Protein AF-A0A8J4BT99-F1 (afdb_monomer_lite)

Structure (mmCIF, N/CA/C/O backbone):
data_AF-A0A8J4BT99-F1
#
_entry.id   AF-A0A8J4BT99-F1
#
loop_
_atom_site.group_PDB
_atom_site.id
_atom_site.type_symbol
_atom_site.label_atom_id
_atom_site.label_alt_id
_atom_site.label_comp_id
_atom_site.label_asym_id
_atom_site.label_entity_id
_atom_site.label_seq_id
_atom_site.pdbx_PDB_ins_code
_atom_site.Cartn_x
_atom_site.Cartn_y
_atom_site.Cartn_z
_atom_site.occupancy
_atom_site.B_iso_or_equiv
_atom_site.auth_seq_id
_atom_site.auth_comp_id
_atom_site.auth_asym_id
_atom_site.auth_atom_id
_atom_site.pdbx_PDB_model_num
ATOM 1 N N . PRO A 1 1 ? -7.560 -5.950 -21.893 1.00 57.06 1 PRO A N 1
ATOM 2 C CA . PRO A 1 1 ? -6.111 -6.182 -22.096 1.00 57.06 1 PRO A CA 1
ATOM 3 C C . PRO A 1 1 ? -5.281 -5.115 -21.366 1.00 57.06 1 PRO A C 1
ATOM 5 O O . PRO A 1 1 ? -5.480 -3.936 -21.625 1.00 57.06 1 PRO A O 1
ATOM 8 N N . GLN A 1 2 ? -4.414 -5.516 -20.430 1.00 64.06 2 GLN A N 1
ATOM 9 C CA . GLN A 1 2 ? -3.374 -4.623 -19.903 1.00 64.06 2 GLN A CA 1
ATOM 10 C C . GLN A 1 2 ? -2.258 -4.551 -20.943 1.00 64.06 2 GLN A C 1
ATOM 12 O O . GLN A 1 2 ? -1.782 -5.599 -21.384 1.00 64.06 2 GLN A O 1
ATOM 17 N N . ILE A 1 3 ? -1.892 -3.345 -21.372 1.00 77.19 3 ILE A N 1
ATOM 18 C CA . ILE A 1 3 ? -0.853 -3.153 -22.385 1.00 77.19 3 ILE A CA 1
ATOM 19 C C . ILE A 1 3 ? 0.309 -2.398 -21.748 1.00 77.19 3 ILE A C 1
ATOM 21 O O . ILE A 1 3 ? 0.153 -1.289 -21.240 1.00 77.19 3 ILE A O 1
ATOM 25 N N . LEU A 1 4 ? 1.471 -3.047 -21.763 1.00 83.38 4 LEU A N 1
ATOM 26 C CA . LEU A 1 4 ? 2.733 -2.506 -21.282 1.00 83.38 4 LEU A CA 1
ATOM 27 C C . LEU A 1 4 ? 3.530 -1.979 -22.472 1.00 83.38 4 LEU A C 1
ATOM 29 O O . LEU A 1 4 ? 3.774 -2.711 -23.433 1.00 83.38 4 LEU A O 1
ATOM 33 N N . TYR A 1 5 ? 3.960 -0.726 -22.380 1.00 87.75 5 TYR A N 1
ATOM 34 C CA . TYR A 1 5 ? 4.771 -0.075 -23.397 1.00 87.75 5 TYR A CA 1
ATOM 35 C C . TYR A 1 5 ? 6.127 0.315 -22.820 1.00 87.75 5 TYR A C 1
ATOM 37 O O . TYR A 1 5 ? 6.237 0.804 -21.697 1.0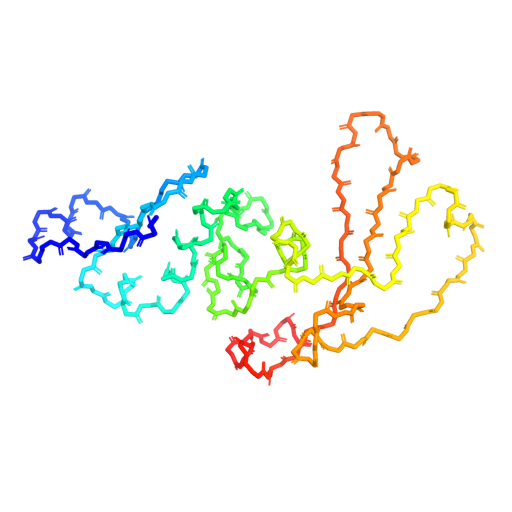0 87.75 5 TYR A O 1
ATOM 45 N N . VAL A 1 6 ? 7.175 0.148 -23.616 1.00 84.12 6 VAL A N 1
ATOM 46 C CA . VAL A 1 6 ? 8.498 0.694 -23.311 1.00 84.12 6 VAL A CA 1
ATOM 47 C C . VAL A 1 6 ? 8.767 1.790 -24.327 1.00 84.12 6 VAL A C 1
ATOM 49 O O . VAL A 1 6 ? 8.637 1.560 -25.532 1.00 84.12 6 VAL A O 1
ATOM 52 N N . PHE A 1 7 ? 9.090 2.993 -23.852 1.00 83.12 7 PHE A N 1
ATOM 53 C CA . PHE A 1 7 ? 9.437 4.089 -24.748 1.00 83.12 7 PHE A CA 1
ATOM 54 C C . PHE A 1 7 ? 10.684 3.723 -25.560 1.00 83.12 7 PHE A C 1
ATOM 56 O O . PHE A 1 7 ? 11.599 3.091 -25.024 1.00 83.12 7 PHE A O 1
ATOM 63 N N . PRO A 1 8 ? 10.750 4.124 -26.842 1.00 78.25 8 PRO A N 1
ATOM 64 C CA . PRO A 1 8 ? 11.960 3.954 -27.620 1.00 78.25 8 PRO A CA 1
ATOM 65 C C . PRO A 1 8 ? 13.107 4.682 -26.933 1.00 78.25 8 PRO A C 1
ATOM 67 O O . PRO A 1 8 ? 12.934 5.752 -26.340 1.00 78.25 8 PRO A O 1
ATOM 70 N N . ASP A 1 9 ? 14.286 4.084 -27.029 1.00 75.69 9 ASP A N 1
ATOM 71 C CA . ASP A 1 9 ? 15.449 4.619 -26.364 1.00 75.69 9 ASP A CA 1
ATOM 72 C C . ASP A 1 9 ? 15.965 5.886 -27.069 1.00 75.69 9 ASP A C 1
ATOM 74 O O . ASP A 1 9 ? 16.777 5.825 -27.991 1.00 75.69 9 ASP A O 1
ATOM 78 N N . HIS A 1 10 ? 15.453 7.048 -26.653 1.00 76.00 10 HIS A N 1
ATOM 79 C CA . HIS A 1 10 ? 15.771 8.336 -27.257 1.00 76.00 10 HIS A CA 1
ATOM 80 C C . HIS A 1 10 ? 16.219 9.358 -26.209 1.00 76.00 10 HIS A C 1
ATOM 82 O O . HIS A 1 10 ? 15.539 9.593 -25.208 1.00 76.00 10 HIS A O 1
ATOM 88 N N . GLN A 1 11 ? 17.347 10.025 -26.473 1.00 68.88 11 GLN A N 1
ATOM 89 C CA . GLN A 1 11 ? 17.986 10.957 -25.537 1.00 68.88 11 GLN A CA 1
ATOM 90 C C . GLN A 1 11 ? 17.044 12.079 -25.081 1.00 68.88 11 GLN A C 1
ATOM 92 O O . GLN A 1 11 ? 17.001 12.377 -23.894 1.00 68.88 11 GLN A O 1
ATOM 97 N N . ILE A 1 12 ? 16.229 12.631 -25.991 1.00 70.56 12 ILE A N 1
ATOM 98 C CA . ILE A 1 12 ? 15.241 13.675 -25.657 1.00 70.56 12 ILE A CA 1
ATOM 99 C C . ILE A 1 12 ? 14.246 13.179 -24.601 1.00 70.56 12 ILE A C 1
ATOM 101 O O . ILE A 1 12 ? 13.978 13.891 -23.641 1.00 70.56 12 ILE A O 1
ATOM 105 N N . ILE A 1 13 ? 13.740 11.948 -24.725 1.00 69.00 13 ILE A N 1
ATOM 106 C CA . ILE A 1 13 ? 12.782 11.391 -23.760 1.00 69.00 13 ILE A CA 1
ATOM 107 C C . ILE A 1 13 ? 13.456 11.249 -22.388 1.00 69.00 13 ILE A C 1
ATOM 109 O O . ILE A 1 13 ? 12.887 11.668 -21.382 1.00 69.00 13 ILE A O 1
ATOM 113 N N . ARG A 1 14 ? 14.702 10.755 -22.350 1.00 66.94 14 ARG A N 1
ATOM 114 C CA . ARG A 1 14 ? 15.465 10.587 -21.101 1.00 66.94 14 ARG A CA 1
ATOM 115 C C . ARG A 1 14 ? 15.807 11.909 -20.407 1.00 66.94 14 ARG A C 1
ATOM 117 O O . ARG A 1 14 ? 15.832 11.965 -19.183 1.00 66.94 14 ARG A O 1
ATOM 124 N N . THR A 1 15 ? 16.093 12.970 -21.162 1.00 67.62 15 THR A N 1
ATOM 125 C CA . THR A 1 15 ? 16.524 14.259 -20.591 1.00 67.62 15 THR A CA 1
ATOM 126 C C . THR A 1 15 ? 15.375 15.216 -20.297 1.00 67.62 15 THR A C 1
ATOM 128 O O . THR A 1 15 ? 15.485 16.043 -19.393 1.00 67.62 15 THR A O 1
ATOM 131 N N . SER A 1 16 ? 14.286 15.139 -21.063 1.00 67.56 16 SER A N 1
ATOM 132 C CA . SER A 1 16 ? 13.164 16.077 -20.958 1.00 67.56 16 SER A CA 1
ATOM 133 C C . SER A 1 16 ? 12.089 15.604 -19.982 1.00 67.56 16 SER A C 1
ATOM 135 O O . SER A 1 16 ? 11.416 16.438 -19.377 1.00 67.56 16 SER A O 1
ATOM 137 N N . CYS A 1 17 ? 11.944 14.293 -19.777 1.00 65.25 17 CYS A N 1
ATOM 138 C CA . CYS A 1 17 ? 10.966 13.730 -18.854 1.00 65.25 17 CYS A CA 1
ATOM 139 C C . CYS A 1 17 ? 11.678 13.216 -17.594 1.00 65.25 17 CYS A C 1
ATOM 141 O O . CYS A 1 17 ? 12.354 12.195 -17.625 1.00 65.25 17 CYS A O 1
ATOM 143 N N . ARG A 1 18 ? 11.508 13.903 -16.456 1.00 74.62 18 ARG A N 1
ATOM 144 C CA . ARG A 1 18 ? 12.015 13.453 -15.141 1.00 74.62 18 ARG A CA 1
ATOM 145 C C . ARG A 1 18 ? 11.132 12.355 -14.524 1.00 74.62 18 ARG A C 1
ATOM 147 O O . ARG A 1 18 ? 10.787 12.431 -13.349 1.00 74.62 18 ARG A O 1
ATOM 154 N N . ILE A 1 19 ? 10.722 11.377 -15.325 1.00 83.75 19 ILE A N 1
ATOM 155 C CA . ILE A 1 19 ? 9.890 10.247 -14.897 1.00 83.75 19 ILE A CA 1
ATOM 156 C C . ILE A 1 19 ? 10.650 8.948 -15.140 1.00 83.75 19 ILE A C 1
ATOM 158 O O . ILE A 1 19 ? 11.479 8.879 -16.039 1.00 83.75 19 ILE A O 1
ATOM 162 N N . SER A 1 20 ? 10.357 7.915 -14.361 1.00 89.88 20 SER A N 1
ATOM 163 C CA . SER A 1 20 ? 10.869 6.558 -14.605 1.00 89.88 20 SER A CA 1
ATOM 164 C C . SER A 1 20 ? 9.840 5.679 -15.323 1.00 89.88 20 SER A C 1
ATOM 166 O O . SER A 1 20 ? 10.196 4.809 -16.123 1.00 89.88 20 SER A O 1
ATOM 168 N N . GLY A 1 21 ? 8.564 5.953 -15.066 1.00 92.25 21 GLY A N 1
ATOM 169 C CA . GLY A 1 21 ? 7.398 5.381 -15.713 1.00 92.25 21 GLY A CA 1
ATOM 170 C C . GLY A 1 21 ? 6.207 6.331 -15.572 1.00 92.25 21 GLY A C 1
ATOM 171 O O . GLY A 1 21 ? 6.323 7.391 -14.952 1.00 92.25 21 GLY A O 1
ATOM 172 N N . ILE A 1 22 ? 5.106 5.985 -16.227 1.00 92.88 22 ILE A N 1
ATOM 173 C CA . ILE A 1 22 ? 3.806 6.647 -16.100 1.00 92.88 22 ILE A CA 1
ATOM 174 C C . ILE A 1 22 ? 2.705 5.631 -16.395 1.00 92.88 22 ILE A C 1
ATOM 176 O O . ILE A 1 22 ? 2.900 4.720 -17.202 1.00 92.88 22 ILE A O 1
ATOM 180 N N . ALA A 1 23 ? 1.536 5.805 -15.793 1.00 95.06 23 ALA A N 1
ATOM 181 C CA . ALA A 1 23 ? 0.370 4.973 -16.039 1.00 95.06 23 ALA A CA 1
ATOM 182 C C . ALA A 1 23 ? -0.933 5.766 -15.950 1.00 95.06 23 ALA A C 1
ATOM 184 O O . ALA A 1 23 ? -1.009 6.853 -15.373 1.00 95.06 23 ALA A O 1
ATOM 185 N N . GLU A 1 24 ? -1.986 5.191 -16.518 1.00 95.31 24 GLU A N 1
ATOM 186 C CA . GLU A 1 24 ? -3.351 5.658 -16.295 1.00 95.31 24 GLU A CA 1
ATOM 187 C C . GLU A 1 24 ? -3.780 5.367 -14.843 1.00 95.31 24 GLU A C 1
ATOM 189 O O . GLU A 1 24 ? -3.452 4.318 -14.291 1.00 95.31 24 GLU A O 1
ATOM 194 N N . THR A 1 25 ? -4.528 6.280 -14.207 1.00 94.50 25 THR A N 1
ATOM 195 C CA . THR A 1 25 ? -5.007 6.112 -12.818 1.00 94.50 25 THR A CA 1
ATOM 196 C C . THR A 1 25 ? -6.494 6.475 -12.671 1.00 94.50 25 THR A C 1
ATOM 198 O O . THR A 1 25 ? -6.811 7.656 -12.505 1.00 94.50 25 THR A O 1
ATOM 201 N N . PRO A 1 26 ? -7.427 5.498 -12.664 1.00 95.81 26 PRO A N 1
ATOM 202 C CA . PRO A 1 26 ? -7.262 4.099 -13.084 1.00 95.81 26 PRO A CA 1
ATOM 203 C C . PRO A 1 26 ? -7.184 3.959 -14.615 1.00 95.81 26 PRO A C 1
ATOM 205 O O . PRO A 1 26 ? -7.529 4.888 -15.344 1.00 95.81 26 PRO A O 1
ATOM 208 N N . GLY A 1 27 ? -6.804 2.777 -15.105 1.00 94.62 27 GLY A N 1
ATOM 209 C CA . GLY A 1 27 ? -6.786 2.486 -16.538 1.00 94.62 27 GLY A CA 1
ATOM 210 C C . GLY A 1 27 ? -6.215 1.117 -16.893 1.00 94.62 27 GLY A C 1
ATOM 211 O O . GLY A 1 27 ? -6.417 0.140 -16.175 1.00 94.62 27 GLY A O 1
ATOM 212 N N . THR A 1 28 ? -5.580 1.018 -18.057 1.00 95.12 28 THR A N 1
ATOM 213 C CA . THR A 1 28 ? -5.102 -0.248 -18.640 1.00 95.12 28 THR A CA 1
ATOM 214 C C . THR A 1 28 ? -3.708 -0.169 -19.258 1.00 95.12 28 THR A C 1
ATOM 216 O O . THR A 1 28 ? -3.231 -1.169 -19.806 1.00 95.12 28 THR A O 1
ATOM 219 N N . GLN A 1 29 ? -3.064 0.994 -19.191 1.00 95.25 29 GLN A N 1
ATOM 220 C CA . GLN A 1 29 ? -1.820 1.279 -19.889 1.00 95.25 29 GLN A CA 1
ATOM 221 C C . GLN A 1 29 ? -0.753 1.810 -18.933 1.00 95.25 29 GLN A C 1
ATOM 223 O O . GLN A 1 29 ? -1.002 2.706 -18.125 1.00 95.25 29 GLN A O 1
ATOM 228 N N . SER A 1 30 ? 0.453 1.265 -19.083 1.00 95.31 30 SER A N 1
ATOM 229 C CA . SER A 1 30 ? 1.660 1.708 -18.383 1.00 95.31 30 SER A CA 1
ATOM 230 C C . SER A 1 30 ? 2.797 1.870 -19.385 1.00 95.31 30 SER A C 1
ATOM 232 O O . SER A 1 30 ? 2.969 1.040 -20.284 1.00 95.31 30 SER A O 1
ATOM 234 N N . TRP A 1 31 ? 3.590 2.921 -19.212 1.00 93.12 31 TRP A N 1
ATOM 235 C CA . TRP A 1 31 ? 4.732 3.244 -20.050 1.00 93.12 31 TRP A CA 1
ATOM 236 C C . TRP A 1 31 ? 5.993 3.387 -19.206 1.00 93.12 31 TRP A C 1
ATOM 238 O O . TRP A 1 31 ? 5.986 4.050 -18.171 1.00 93.12 31 TRP A O 1
ATOM 248 N N . TYR A 1 32 ? 7.095 2.811 -19.678 1.00 92.88 32 TYR A N 1
ATOM 249 C CA . TYR A 1 32 ? 8.361 2.777 -18.948 1.00 92.88 32 TYR A CA 1
ATOM 250 C C . TYR A 1 32 ? 9.507 3.324 -19.788 1.00 92.88 32 TYR A C 1
ATOM 252 O O . TYR A 1 32 ? 9.563 3.098 -21.000 1.00 92.88 32 TYR A O 1
ATOM 260 N N . LEU A 1 33 ? 10.462 3.997 -19.144 1.00 90.88 33 LEU A N 1
ATOM 261 C CA . LEU A 1 33 ? 11.736 4.302 -19.789 1.00 90.88 33 LEU A CA 1
ATOM 262 C C . LEU A 1 33 ? 12.625 3.044 -19.864 1.00 90.88 33 LEU A C 1
ATOM 264 O O . LEU A 1 33 ? 12.642 2.256 -18.911 1.00 90.88 33 LEU A O 1
ATOM 268 N N . PRO A 1 34 ? 13.404 2.861 -20.949 1.00 89.81 34 PRO A N 1
ATOM 269 C CA . PRO A 1 34 ? 14.328 1.736 -21.113 1.00 89.81 34 PRO A CA 1
ATOM 270 C C . PRO A 1 34 ? 15.633 1.964 -20.325 1.00 89.81 34 PRO A C 1
ATOM 272 O O . PRO A 1 34 ? 16.718 2.048 -20.894 1.00 89.81 34 PRO A O 1
ATOM 275 N N . GLN A 1 35 ? 15.531 2.128 -19.006 1.00 87.56 35 GLN A N 1
ATOM 276 C CA . GLN A 1 35 ? 16.661 2.409 -18.113 1.00 87.56 35 GLN A CA 1
ATOM 277 C C . GLN A 1 35 ? 16.461 1.776 -16.731 1.00 87.56 35 GLN A C 1
ATOM 279 O O . GLN A 1 35 ? 15.355 1.338 -16.407 1.00 87.56 35 GLN A O 1
ATOM 284 N N . ASP A 1 36 ? 17.512 1.773 -15.907 1.00 90.19 36 ASP A N 1
ATOM 285 C CA . ASP A 1 36 ? 17.548 1.084 -14.605 1.00 90.19 36 ASP A CA 1
ATOM 286 C C . ASP A 1 36 ? 16.409 1.488 -13.666 1.00 90.19 36 ASP A C 1
ATOM 288 O O . ASP A 1 36 ? 15.791 0.641 -13.029 1.00 90.19 36 ASP A O 1
ATOM 292 N N . THR A 1 37 ? 16.077 2.781 -13.612 1.00 90.31 37 THR A N 1
ATOM 293 C CA . THR A 1 37 ? 14.981 3.276 -12.768 1.00 90.31 37 THR A CA 1
ATOM 294 C C . THR A 1 37 ? 13.598 3.014 -13.365 1.00 90.31 37 THR A C 1
ATOM 296 O O . THR A 1 37 ? 12.615 3.126 -12.640 1.00 90.31 37 THR A O 1
ATOM 299 N N . GLY A 1 38 ? 13.512 2.696 -14.661 1.00 92.00 38 GLY A N 1
ATOM 300 C CA . GLY A 1 38 ? 12.282 2.449 -15.413 1.00 92.00 38 GLY A CA 1
ATOM 301 C C . GLY A 1 38 ? 11.910 0.969 -15.450 1.00 92.00 38 GLY A C 1
ATOM 302 O O . GLY A 1 38 ? 11.644 0.372 -14.410 1.00 92.00 38 GLY A O 1
ATOM 303 N N . ILE A 1 39 ? 11.894 0.368 -16.644 1.00 93.19 39 ILE A N 1
ATOM 304 C CA . ILE A 1 39 ? 11.437 -1.020 -16.861 1.00 93.19 39 ILE A CA 1
ATOM 305 C C . ILE A 1 39 ? 12.244 -2.075 -16.082 1.00 93.19 39 ILE A C 1
ATOM 307 O O . ILE A 1 39 ? 11.736 -3.158 -15.807 1.00 93.19 39 ILE A O 1
ATOM 311 N N . PHE A 1 40 ? 13.490 -1.773 -15.707 1.00 92.69 40 PHE A N 1
ATOM 312 C CA . PHE A 1 40 ? 14.336 -2.692 -14.937 1.00 92.69 40 PHE A CA 1
ATOM 313 C C . PHE A 1 40 ? 14.175 -2.541 -13.415 1.00 92.69 40 PHE A C 1
ATOM 315 O O . PHE A 1 40 ? 14.673 -3.374 -12.659 1.00 92.69 40 PHE A O 1
ATOM 322 N N . SER A 1 41 ? 13.436 -1.529 -12.951 1.00 93.75 41 SER A N 1
ATOM 323 C CA . SER A 1 41 ? 13.110 -1.347 -11.540 1.00 93.75 41 SER A CA 1
ATOM 324 C C . SER A 1 41 ? 11.823 -2.091 -11.202 1.00 93.75 41 SER A C 1
ATOM 326 O O . SER A 1 41 ? 10.732 -1.702 -11.619 1.00 93.75 41 SER A O 1
ATOM 328 N N . LYS A 1 42 ? 11.931 -3.139 -10.379 1.00 93.44 42 LYS A N 1
ATOM 329 C CA . LYS A 1 42 ? 10.773 -3.883 -9.854 1.00 93.44 42 LYS A CA 1
ATOM 330 C C . LYS A 1 42 ? 9.744 -2.953 -9.199 1.00 93.44 42 LYS A C 1
ATOM 332 O O . LYS A 1 42 ? 8.548 -3.133 -9.415 1.00 93.44 42 LYS A O 1
ATOM 337 N N . GLY A 1 43 ? 10.212 -1.984 -8.406 1.00 94.50 43 GLY A N 1
ATOM 338 C CA . GLY A 1 43 ? 9.355 -1.010 -7.725 1.00 94.50 43 GLY A CA 1
ATOM 339 C C . GLY A 1 43 ? 8.554 -0.184 -8.725 1.00 94.50 43 GLY A C 1
ATOM 340 O O . GLY A 1 43 ? 7.331 -0.174 -8.656 1.00 94.50 43 GLY A O 1
ATOM 341 N N . THR A 1 44 ? 9.231 0.385 -9.725 1.00 95.44 44 THR A N 1
ATOM 342 C CA . THR A 1 44 ? 8.599 1.183 -10.786 1.00 95.44 44 THR A CA 1
ATOM 343 C C . THR A 1 44 ? 7.613 0.351 -11.599 1.00 95.44 44 THR A C 1
ATOM 345 O O . THR A 1 44 ? 6.478 0.768 -11.806 1.00 95.44 44 THR A O 1
ATOM 348 N N . VAL A 1 45 ? 8.003 -0.854 -12.032 1.00 95.31 45 VAL A N 1
ATOM 349 C CA . VAL A 1 45 ? 7.112 -1.746 -12.789 1.00 95.31 45 VAL A CA 1
ATOM 350 C C . VAL A 1 45 ? 5.836 -2.030 -12.011 1.00 95.31 45 VAL A C 1
ATOM 352 O O . VAL A 1 45 ? 4.745 -1.840 -12.549 1.00 95.31 45 VAL A O 1
ATOM 355 N N . MET A 1 46 ? 5.968 -2.414 -10.741 1.00 95.62 46 MET A N 1
ATOM 356 C CA . MET A 1 46 ? 4.822 -2.668 -9.876 1.00 95.62 46 MET A CA 1
ATOM 357 C C . MET A 1 46 ? 3.978 -1.403 -9.673 1.00 95.62 46 MET A C 1
ATOM 359 O O . MET A 1 46 ? 2.765 -1.467 -9.832 1.00 95.62 46 MET A O 1
ATOM 363 N N . GLN A 1 47 ? 4.592 -0.255 -9.385 1.00 96.69 47 GLN A N 1
ATOM 364 C CA . GLN A 1 47 ? 3.895 1.011 -9.160 1.00 96.69 47 GLN A CA 1
ATOM 365 C C . GLN A 1 47 ? 2.990 1.393 -10.338 1.00 96.69 47 GLN A C 1
ATOM 367 O O . GLN A 1 47 ? 1.786 1.591 -10.168 1.00 96.69 47 GLN A O 1
ATOM 372 N N . GLU A 1 48 ? 3.547 1.428 -11.549 1.00 96.56 48 GLU A N 1
ATOM 373 C CA . GLU A 1 48 ? 2.792 1.804 -12.746 1.00 96.56 48 GLU A CA 1
ATOM 374 C C . GLU A 1 48 ? 1.708 0.772 -13.090 1.00 96.56 48 GLU A C 1
ATOM 376 O O . GLU A 1 48 ? 0.647 1.124 -13.605 1.00 96.56 48 GLU A O 1
ATOM 381 N N . MET A 1 49 ? 1.920 -0.509 -12.769 1.00 95.12 49 MET A N 1
ATOM 382 C CA . MET A 1 49 ? 0.864 -1.517 -12.896 1.00 95.12 49 MET A CA 1
ATOM 383 C C . MET A 1 49 ? -0.271 -1.287 -11.894 1.00 95.12 49 MET A C 1
ATOM 385 O O . MET A 1 49 ? -1.436 -1.467 -12.241 1.00 95.12 49 MET A O 1
ATOM 389 N N . LEU A 1 50 ? 0.047 -0.897 -10.661 1.00 96.44 50 LEU A N 1
ATOM 390 C CA . LEU A 1 50 ? -0.922 -0.663 -9.591 1.00 96.44 50 LEU A CA 1
ATOM 391 C C . LEU A 1 50 ? -1.749 0.613 -9.802 1.00 96.44 50 LEU A C 1
ATOM 393 O O . LEU A 1 50 ? -2.929 0.639 -9.438 1.00 96.44 50 LEU A O 1
ATOM 397 N N . HIS A 1 51 ? -1.187 1.628 -10.460 1.00 97.50 51 HIS A N 1
ATOM 398 C CA . HIS A 1 51 ? -1.926 2.810 -10.909 1.00 97.50 51 HIS A CA 1
ATOM 399 C C . HIS A 1 51 ? -3.133 2.451 -11.785 1.00 97.50 51 HIS A C 1
ATOM 401 O O . HIS A 1 51 ? -4.225 2.976 -11.556 1.00 97.50 51 HIS A O 1
ATOM 407 N N . ASN A 1 52 ? -3.009 1.452 -12.670 1.00 96.50 52 ASN A N 1
ATOM 408 C CA . ASN A 1 52 ? -4.132 0.976 -13.490 1.00 96.50 52 ASN A CA 1
ATOM 409 C C . ASN A 1 52 ? -5.327 0.484 -12.652 1.00 96.50 52 ASN A C 1
ATOM 411 O O . ASN A 1 52 ? -6.474 0.577 -13.088 1.00 96.50 52 ASN A O 1
ATOM 415 N N . PHE A 1 53 ? -5.086 0.019 -11.422 1.00 95.81 53 PHE A N 1
ATOM 416 C CA . PHE A 1 53 ? -6.127 -0.404 -10.479 1.00 95.81 53 PHE A CA 1
ATOM 417 C C . PHE A 1 53 ? -6.653 0.738 -9.589 1.00 95.81 53 PHE A C 1
ATOM 419 O O . PHE A 1 53 ? -7.444 0.504 -8.671 1.00 95.81 53 PHE A O 1
ATOM 426 N N . GLY A 1 54 ? -6.249 1.981 -9.862 1.00 95.75 54 GLY A N 1
ATOM 427 C CA . GLY A 1 54 ? -6.692 3.175 -9.147 1.00 95.75 54 GLY A CA 1
ATOM 428 C C . GLY A 1 54 ? -5.988 3.395 -7.810 1.00 95.75 54 GLY A C 1
ATOM 429 O O . GLY A 1 54 ? -6.562 4.036 -6.926 1.00 95.75 54 GLY A O 1
ATOM 430 N N . LEU A 1 55 ? -4.782 2.846 -7.632 1.00 96.94 55 LEU A N 1
ATOM 431 C CA . LEU A 1 55 ? -3.934 3.190 -6.494 1.00 96.94 55 LEU A CA 1
ATOM 432 C C . LEU A 1 55 ? -3.180 4.498 -6.759 1.00 96.94 55 LEU A C 1
ATOM 434 O O . LEU A 1 55 ? -2.791 4.796 -7.885 1.00 96.94 55 LEU A O 1
ATOM 438 N N . TYR A 1 56 ? -2.991 5.276 -5.696 1.00 95.81 56 TYR A N 1
ATOM 439 C CA . TYR A 1 56 ? -2.261 6.543 -5.699 1.00 95.81 56 TYR A CA 1
ATOM 440 C C . TYR A 1 56 ? -0.938 6.386 -4.955 1.00 95.81 56 TYR A C 1
ATOM 442 O O . TYR A 1 56 ? -0.745 5.402 -4.240 1.00 95.81 56 TYR A O 1
ATOM 450 N N . HIS A 1 57 ? -0.048 7.366 -5.109 1.00 97.38 57 HIS A N 1
ATOM 451 C CA . HIS A 1 57 ? 1.261 7.342 -4.466 1.00 97.38 57 HIS A CA 1
ATOM 452 C C . HIS A 1 57 ? 1.155 7.145 -2.950 1.00 97.38 57 HIS A C 1
ATOM 454 O O . HIS A 1 57 ? 0.253 7.679 -2.299 1.00 97.38 57 HIS A O 1
ATOM 460 N N . GLY A 1 58 ? 2.103 6.397 -2.396 1.00 96.69 58 GLY A N 1
ATOM 461 C CA . GLY A 1 58 ? 2.337 6.264 -0.967 1.00 96.69 58 GLY A CA 1
ATOM 462 C C . GLY A 1 58 ? 2.988 7.531 -0.419 1.00 96.69 58 GLY A C 1
ATOM 463 O O . GLY A 1 58 ? 3.815 8.159 -1.081 1.00 96.69 58 GLY A O 1
ATOM 464 N N . TRP A 1 59 ? 2.609 7.921 0.796 1.00 96.69 59 TRP A N 1
ATOM 465 C CA . TRP A 1 59 ? 3.105 9.130 1.454 1.00 96.69 59 TRP A CA 1
ATOM 466 C C . TRP A 1 59 ? 3.681 8.787 2.819 1.00 96.69 59 TRP A C 1
ATOM 468 O O . TRP A 1 59 ? 3.080 8.036 3.586 1.00 96.69 59 TRP A O 1
ATOM 478 N N . ARG A 1 60 ? 4.783 9.442 3.179 1.00 95.31 60 ARG A N 1
ATOM 479 C CA . ARG A 1 60 ? 5.329 9.436 4.541 1.00 95.31 60 ARG A CA 1
ATOM 480 C C . ARG A 1 60 ? 5.682 10.863 4.920 1.00 95.31 60 ARG A C 1
ATOM 482 O O . ARG A 1 60 ? 6.194 11.607 4.099 1.00 95.31 60 ARG A O 1
ATOM 489 N N . ASN A 1 61 ? 5.381 11.276 6.151 1.00 95.00 61 ASN A N 1
ATOM 490 C CA . ASN A 1 61 ? 5.735 12.610 6.659 1.00 95.00 61 ASN A CA 1
ATOM 491 C C . ASN A 1 61 ? 5.286 13.786 5.765 1.00 95.00 61 ASN A C 1
ATOM 493 O O . ASN A 1 61 ? 5.962 14.807 5.701 1.00 95.00 61 ASN A O 1
ATOM 497 N N . LYS A 1 62 ? 4.112 13.664 5.124 1.00 95.38 62 LYS A N 1
ATOM 498 C CA . LYS A 1 62 ? 3.561 14.653 4.171 1.00 95.38 62 LYS A CA 1
ATOM 499 C C . LYS A 1 62 ? 4.392 14.830 2.892 1.00 95.38 62 LYS A C 1
ATOM 501 O O . LYS A 1 62 ? 4.196 15.816 2.191 1.00 95.38 62 LYS A O 1
ATOM 506 N N . GLU A 1 63 ? 5.265 13.883 2.577 1.00 97.25 63 GLU A N 1
ATOM 507 C CA . GLU A 1 63 ? 6.013 13.842 1.328 1.00 97.25 63 GLU A CA 1
ATOM 508 C C . GLU A 1 63 ? 5.503 12.691 0.454 1.00 97.25 63 GLU A C 1
ATOM 510 O O . GLU A 1 63 ? 5.401 11.539 0.893 1.00 97.25 63 GLU A O 1
ATOM 515 N N . GLU A 1 64 ? 5.142 13.034 -0.780 1.00 96.38 64 GLU A N 1
ATOM 516 C CA . GLU A 1 64 ? 4.740 12.079 -1.805 1.00 96.38 64 GLU A CA 1
ATOM 517 C C . GLU A 1 64 ? 5.916 11.173 -2.163 1.00 96.38 64 GLU A C 1
ATOM 519 O O . GLU A 1 64 ? 7.057 11.625 -2.244 1.00 96.38 64 GLU A O 1
ATOM 524 N N . TYR A 1 65 ? 5.642 9.891 -2.386 1.00 95.25 65 TYR A N 1
ATOM 525 C CA . TYR A 1 65 ? 6.628 8.846 -2.658 1.00 95.25 65 TYR A CA 1
ATOM 526 C C . TYR A 1 65 ? 7.579 8.493 -1.510 1.00 95.25 65 TYR A C 1
ATOM 528 O O . TYR A 1 65 ? 8.362 7.553 -1.641 1.00 95.25 65 TYR A O 1
ATOM 536 N N . ALA A 1 66 ? 7.528 9.194 -0.377 1.00 96.31 66 ALA A N 1
ATOM 537 C CA . ALA A 1 66 ? 8.443 8.954 0.740 1.00 96.31 66 ALA A CA 1
ATOM 538 C C . ALA A 1 66 ? 8.123 7.682 1.550 1.00 96.31 66 ALA A C 1
ATOM 540 O O . ALA A 1 66 ? 8.794 7.386 2.542 1.00 96.31 66 ALA A O 1
ATOM 541 N N . ASP A 1 67 ? 7.101 6.921 1.156 1.00 96.31 67 ASP A N 1
ATOM 542 C CA . ASP A 1 67 ? 6.867 5.586 1.695 1.00 96.31 67 ASP A CA 1
ATOM 543 C C . ASP A 1 67 ? 7.775 4.559 0.998 1.00 96.31 67 ASP A C 1
ATOM 545 O O . ASP A 1 67 ? 7.517 4.100 -0.112 1.00 96.31 67 ASP A O 1
ATOM 549 N N . PHE A 1 68 ? 8.870 4.189 1.657 1.00 95.75 68 PHE A N 1
ATOM 550 C CA . PHE A 1 68 ? 9.812 3.189 1.148 1.00 95.75 68 PHE A CA 1
ATOM 551 C C . PHE A 1 68 ? 9.393 1.747 1.470 1.00 95.75 68 PHE A C 1
ATOM 553 O O . PHE A 1 68 ? 10.108 0.807 1.123 1.00 95.75 68 PHE A O 1
ATOM 560 N N . SER A 1 69 ? 8.243 1.546 2.123 1.00 94.94 69 SER A N 1
ATOM 561 C CA . SER A 1 69 ? 7.749 0.213 2.468 1.00 94.94 69 SER A CA 1
ATOM 562 C C . SER A 1 69 ? 6.967 -0.447 1.326 1.00 94.94 69 SER A C 1
ATOM 564 O O . SER A 1 69 ? 6.789 -1.662 1.335 1.00 94.94 69 SER A O 1
ATOM 566 N N . THR A 1 70 ? 6.512 0.306 0.325 1.00 96.19 70 THR A N 1
ATOM 567 C CA . THR A 1 70 ? 5.666 -0.184 -0.777 1.00 96.19 70 THR A CA 1
ATOM 568 C C . THR A 1 70 ? 6.142 0.350 -2.125 1.00 96.19 70 THR A C 1
ATOM 570 O O . THR A 1 70 ? 6.727 1.432 -2.207 1.00 96.19 70 THR A O 1
ATOM 573 N N . ALA A 1 71 ? 5.847 -0.397 -3.190 1.00 96.12 71 ALA A N 1
ATOM 574 C CA . ALA A 1 71 ? 5.996 0.058 -4.566 1.00 96.12 71 ALA A CA 1
ATOM 575 C C . ALA A 1 71 ? 5.189 1.328 -4.881 1.00 96.12 71 ALA A C 1
ATOM 577 O O . ALA A 1 71 ? 5.582 2.068 -5.767 1.00 96.12 71 ALA A O 1
ATOM 578 N N . MET A 1 72 ? 4.100 1.626 -4.159 1.00 97.50 72 MET A N 1
ATOM 579 C CA . MET A 1 72 ? 3.364 2.879 -4.385 1.00 97.50 72 MET A CA 1
ATOM 580 C C . MET A 1 72 ? 4.122 4.126 -3.917 1.00 97.50 72 MET A C 1
ATOM 582 O O . MET A 1 72 ? 3.742 5.233 -4.290 1.00 97.50 72 MET A O 1
ATOM 586 N N . GLY A 1 73 ? 5.170 3.980 -3.103 1.00 95.81 73 GLY A N 1
ATOM 587 C CA . GLY A 1 73 ? 6.113 5.059 -2.828 1.00 95.81 73 GLY A CA 1
ATOM 588 C C . GLY A 1 73 ? 7.404 4.883 -3.625 1.00 95.81 73 GLY A C 1
ATOM 589 O O . GLY A 1 73 ? 7.378 4.863 -4.847 1.00 95.81 73 GLY A O 1
ATOM 590 N N . ARG A 1 74 ? 8.550 4.779 -2.948 1.00 93.94 74 ARG A N 1
ATOM 591 C CA . ARG A 1 74 ? 9.863 4.504 -3.578 1.00 93.94 74 ARG A CA 1
ATOM 592 C C . ARG A 1 74 ? 10.434 3.141 -3.197 1.00 93.94 74 ARG A C 1
ATOM 594 O O . ARG A 1 74 ? 11.604 2.864 -3.455 1.00 93.94 74 ARG A O 1
ATOM 601 N N . GLY A 1 75 ? 9.634 2.308 -2.539 1.00 94.50 75 GLY A N 1
ATOM 602 C CA . GLY A 1 75 ? 10.023 0.958 -2.163 1.00 94.50 75 GLY A CA 1
ATOM 603 C C . GLY A 1 75 ? 9.986 -0.015 -3.341 1.00 94.50 75 GLY A C 1
ATOM 604 O O . GLY A 1 75 ? 9.419 0.248 -4.398 1.00 94.50 75 GLY A O 1
ATOM 605 N N . THR A 1 76 ? 10.559 -1.196 -3.129 1.00 94.69 76 THR A N 1
ATOM 606 C CA . THR A 1 76 ? 10.515 -2.325 -4.078 1.00 94.69 76 THR A CA 1
ATOM 607 C C . THR A 1 76 ? 9.795 -3.548 -3.498 1.00 94.69 76 THR A C 1
ATOM 609 O O . THR A 1 76 ? 9.838 -4.647 -4.060 1.00 94.69 76 THR A O 1
ATOM 612 N N . SER A 1 77 ? 9.133 -3.369 -2.354 1.00 94.31 77 SER A N 1
ATOM 613 C CA . SER A 1 77 ? 8.428 -4.419 -1.609 1.00 94.31 77 SER A CA 1
ATOM 614 C C . SER A 1 77 ? 6.953 -4.526 -2.014 1.00 94.31 77 SER A C 1
ATOM 616 O O . SER A 1 77 ? 6.466 -3.735 -2.824 1.00 94.31 77 SER A O 1
ATOM 618 N N . CYS A 1 78 ? 6.237 -5.518 -1.474 1.00 93.12 78 CYS A N 1
ATOM 619 C CA . CYS A 1 78 ? 4.812 -5.715 -1.748 1.00 93.12 78 CYS A CA 1
ATOM 620 C C . CYS A 1 78 ? 3.964 -4.477 -1.406 1.00 93.12 78 CYS A C 1
ATOM 622 O O . CYS A 1 78 ? 4.392 -3.654 -0.584 1.00 93.12 78 CYS A O 1
ATOM 624 N N . PRO A 1 79 ? 2.740 -4.389 -1.966 1.00 95.81 79 PRO A N 1
ATOM 625 C CA . PRO A 1 79 ? 1.783 -3.364 -1.584 1.00 95.81 79 PRO A CA 1
ATOM 626 C C . PRO A 1 79 ? 1.532 -3.340 -0.073 1.00 95.81 79 PRO A C 1
ATOM 628 O O . PRO A 1 79 ? 1.567 -4.373 0.605 1.00 95.81 79 PRO A O 1
ATOM 631 N N . SER A 1 80 ? 1.260 -2.151 0.452 1.00 95.88 80 SER A N 1
ATOM 632 C CA . SER A 1 80 ? 0.911 -1.943 1.854 1.00 95.88 80 SER A CA 1
ATOM 633 C C . SER A 1 80 ? -0.474 -2.529 2.178 1.00 95.88 80 SER A C 1
ATOM 635 O O . SER A 1 80 ? -1.274 -2.832 1.293 1.00 95.88 80 SER A O 1
ATOM 637 N N . ALA A 1 81 ? -0.803 -2.683 3.463 1.00 97.06 81 ALA A N 1
ATOM 638 C CA . ALA A 1 81 ? -2.114 -3.183 3.890 1.00 97.06 81 ALA A CA 1
ATOM 639 C C . ALA A 1 81 ? -3.327 -2.441 3.267 1.00 97.06 81 ALA A C 1
ATOM 641 O O . ALA A 1 81 ? -4.220 -3.126 2.759 1.00 97.06 81 ALA A O 1
ATOM 642 N N . PRO A 1 82 ? -3.391 -1.088 3.237 1.00 96.88 82 PRO A N 1
ATOM 643 C CA . PRO A 1 82 ? -4.501 -0.391 2.580 1.00 96.88 82 PRO A CA 1
ATOM 644 C C . PRO A 1 82 ? -4.576 -0.668 1.074 1.00 96.88 82 PRO A C 1
ATOM 646 O O . PRO A 1 82 ? -5.678 -0.772 0.534 1.00 96.88 82 PRO A O 1
ATOM 649 N N . GLU A 1 83 ? -3.435 -0.810 0.398 1.00 97.50 83 GLU A N 1
ATOM 650 C CA . GLU A 1 83 ? -3.372 -1.131 -1.032 1.00 97.50 83 GLU A CA 1
ATOM 651 C C . GLU A 1 83 ? -3.876 -2.554 -1.290 1.00 97.50 83 GLU A C 1
ATOM 653 O O . GLU A 1 83 ? -4.772 -2.746 -2.111 1.00 97.50 83 GLU A O 1
ATOM 658 N N . LEU A 1 84 ? -3.389 -3.541 -0.529 1.00 97.12 84 LEU A N 1
ATOM 659 C CA . LEU A 1 84 ? -3.847 -4.932 -0.616 1.00 97.12 84 LEU A CA 1
ATOM 660 C C . LEU A 1 84 ? -5.357 -5.054 -0.379 1.00 97.12 84 LEU A C 1
ATOM 662 O O . LEU A 1 84 ? -6.037 -5.776 -1.111 1.00 97.12 84 LEU A O 1
ATOM 666 N N . TRP A 1 85 ? -5.895 -4.331 0.608 1.00 97.12 85 TRP A N 1
ATOM 667 C CA . TRP A 1 85 ? -7.335 -4.290 0.864 1.00 97.12 85 TRP A CA 1
ATOM 668 C C . TRP A 1 85 ? -8.103 -3.661 -0.303 1.00 97.12 85 TRP A C 1
ATOM 670 O O . TRP A 1 85 ? -9.106 -4.212 -0.756 1.00 97.12 85 TRP A O 1
ATOM 680 N N . ARG A 1 86 ? -7.625 -2.524 -0.827 1.00 95.81 86 ARG A N 1
ATOM 681 C CA . ARG A 1 86 ? -8.282 -1.790 -1.920 1.00 95.81 86 ARG A CA 1
ATOM 682 C C . ARG A 1 86 ? -8.331 -2.587 -3.224 1.00 95.81 86 ARG A C 1
ATOM 684 O O . ARG A 1 86 ? -9.293 -2.428 -3.980 1.00 95.81 86 ARG A O 1
ATOM 691 N N . LEU A 1 87 ? -7.314 -3.413 -3.466 1.00 96.25 87 LEU A N 1
ATOM 692 C CA . LEU A 1 87 ? -7.217 -4.337 -4.598 1.00 96.25 87 LEU A CA 1
ATOM 693 C C . LEU A 1 87 ? -8.041 -5.620 -4.400 1.00 96.25 87 LEU A C 1
ATOM 695 O O . LEU A 1 87 ? -8.225 -6.378 -5.349 1.00 96.25 87 LEU A O 1
ATOM 699 N N . GLY A 1 88 ? -8.507 -5.898 -3.178 1.00 96.62 88 GLY A N 1
ATOM 700 C CA . GLY A 1 88 ? -9.126 -7.178 -2.828 1.00 96.62 88 GLY A CA 1
ATOM 701 C C . GLY A 1 88 ? -8.135 -8.348 -2.793 1.00 96.62 88 GLY A C 1
ATOM 702 O O . GLY A 1 88 ? -8.551 -9.501 -2.860 1.00 96.62 88 GLY A O 1
ATOM 703 N N . TRP A 1 89 ? -6.831 -8.070 -2.704 1.00 95.81 89 TRP A N 1
ATOM 704 C CA . TRP A 1 89 ? -5.772 -9.088 -2.671 1.00 95.81 89 TRP A CA 1
ATOM 705 C C . TRP A 1 89 ? -5.543 -9.661 -1.275 1.00 95.81 89 TRP A C 1
ATOM 707 O O . TRP A 1 89 ? -4.941 -10.722 -1.151 1.00 95.81 89 TRP A O 1
ATOM 717 N N . ALA A 1 90 ? -6.020 -8.984 -0.229 1.00 97.19 90 ALA A N 1
ATOM 718 C CA . ALA A 1 90 ? -6.004 -9.494 1.133 1.00 97.19 90 ALA A CA 1
ATOM 719 C C . ALA A 1 90 ? -7.252 -9.059 1.910 1.00 97.19 90 ALA A C 1
ATOM 721 O O . ALA A 1 90 ? -7.852 -8.019 1.628 1.00 97.19 90 ALA A O 1
ATOM 722 N N . THR A 1 91 ? -7.633 -9.852 2.911 1.00 98.19 91 THR A N 1
ATOM 723 C CA . THR A 1 91 ? -8.800 -9.597 3.762 1.00 98.19 91 THR A CA 1
ATOM 724 C C . THR A 1 91 ? -8.390 -9.281 5.201 1.00 98.19 91 THR A C 1
ATOM 726 O O . THR A 1 91 ? -7.369 -9.785 5.683 1.00 98.19 91 THR A O 1
ATOM 729 N N . PRO A 1 92 ? -9.168 -8.450 5.916 1.00 98.00 92 PRO A N 1
ATOM 730 C CA . PRO A 1 92 ? -8.900 -8.170 7.317 1.00 98.00 92 PRO A CA 1
ATOM 731 C C . PRO A 1 92 ? -9.237 -9.377 8.202 1.00 98.00 92 PRO A C 1
ATOM 733 O O . PRO A 1 92 ? -10.221 -10.075 7.966 1.00 98.00 92 PRO A O 1
ATOM 736 N N . LEU A 1 93 ? -8.444 -9.582 9.253 1.00 98.25 93 LEU A N 1
ATOM 737 C CA . LEU A 1 93 ? -8.736 -10.511 10.347 1.00 98.25 93 LEU A CA 1
ATOM 738 C C . LEU A 1 93 ? -9.869 -9.965 11.221 1.00 98.25 93 LEU A C 1
ATOM 740 O O . LEU A 1 93 ? -10.723 -10.717 11.677 1.00 98.25 93 LEU A O 1
ATOM 744 N N . ALA A 1 94 ? -9.882 -8.647 11.427 1.00 97.75 94 ALA A N 1
ATOM 745 C CA . ALA A 1 94 ? -10.959 -7.939 12.101 1.00 97.75 94 ALA A CA 1
ATOM 746 C C . ALA A 1 94 ? -11.138 -6.530 11.527 1.00 97.75 94 ALA A C 1
ATOM 748 O O . ALA A 1 94 ? -10.178 -5.898 11.068 1.00 97.75 94 ALA A O 1
ATOM 749 N N . GLN A 1 95 ? -12.376 -6.035 11.593 1.00 97.44 95 GLN A N 1
ATOM 750 C CA . GLN A 1 95 ? -12.711 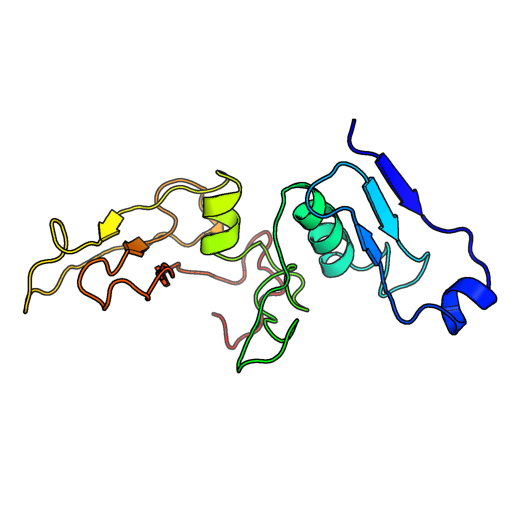-4.640 11.334 1.00 97.44 95 GLN A CA 1
ATOM 751 C C . GLN A 1 95 ? -13.203 -3.985 12.629 1.00 97.44 95 GLN A C 1
ATOM 753 O O . GLN A 1 95 ? -14.209 -4.403 13.202 1.00 97.44 95 GLN A O 1
ATOM 758 N N . LEU A 1 96 ? -12.484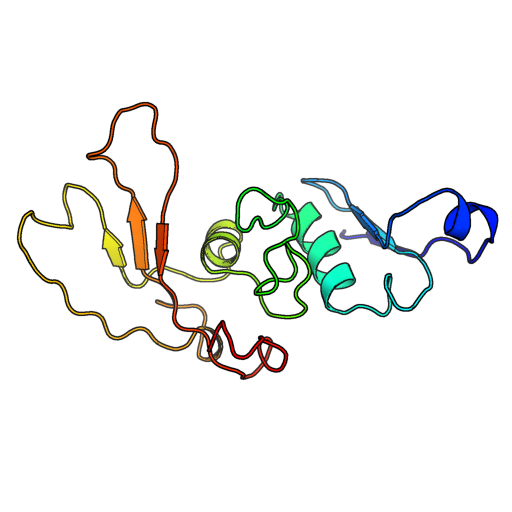 -2.959 13.073 1.00 97.25 96 LEU A N 1
ATOM 759 C CA . LEU A 1 96 ? -12.741 -2.220 14.305 1.00 97.25 96 LEU A CA 1
ATOM 760 C C . LEU A 1 96 ? -13.439 -0.896 13.992 1.00 97.25 96 LEU A C 1
ATOM 762 O O . LEU A 1 96 ? -12.966 -0.135 13.152 1.00 97.25 96 LEU A O 1
ATOM 766 N N . ASN A 1 97 ? -14.558 -0.639 14.659 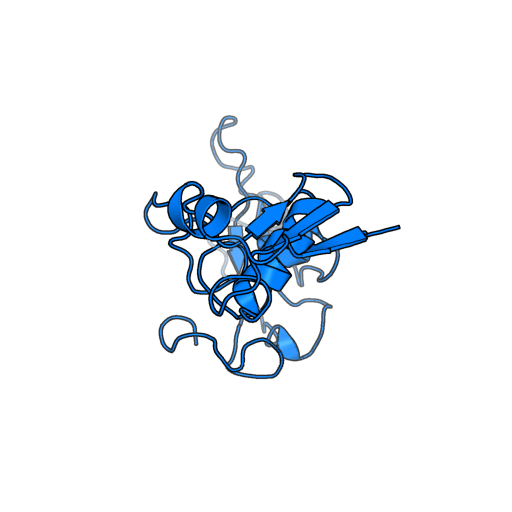1.00 95.94 97 ASN A N 1
ATOM 767 C CA . ASN A 1 97 ? -15.332 0.604 14.620 1.00 95.94 97 ASN A CA 1
ATOM 768 C C . ASN A 1 97 ? -16.061 0.788 15.970 1.00 95.94 97 ASN A C 1
ATOM 770 O O . ASN A 1 97 ? -15.884 -0.029 16.875 1.00 95.94 97 ASN A O 1
ATOM 774 N N . SER A 1 98 ? -16.878 1.829 16.121 1.00 94.69 98 SER A N 1
ATOM 775 C CA . SER A 1 98 ? -17.600 2.133 17.367 1.00 94.69 98 SER A CA 1
ATOM 776 C C . SER A 1 98 ? -18.483 0.987 17.882 1.00 94.69 98 SER A C 1
ATOM 778 O O . SER A 1 98 ? -18.729 0.896 19.082 1.00 94.69 98 SER A O 1
ATOM 780 N N . SER A 1 99 ? -18.928 0.086 17.000 1.00 95.38 99 SER A N 1
ATOM 781 C CA . SER A 1 99 ? -19.747 -1.081 17.355 1.00 95.38 99 SER A CA 1
ATOM 782 C C . SER A 1 99 ? -18.937 -2.330 17.723 1.00 95.38 99 SER A C 1
ATOM 784 O O . SER A 1 99 ? -19.440 -3.191 18.440 1.00 95.38 99 SER A O 1
ATOM 786 N N . THR A 1 100 ? -17.691 -2.446 17.251 1.00 96.19 100 THR A N 1
ATOM 787 C CA . THR A 1 100 ? -16.852 -3.648 17.428 1.00 96.19 100 THR A CA 1
ATOM 788 C C . THR A 1 100 ? -15.610 -3.417 18.284 1.00 96.19 100 THR A C 1
ATOM 790 O O . THR A 1 100 ? -14.923 -4.381 18.619 1.00 96.19 100 THR A O 1
ATOM 793 N N . PHE A 1 101 ? -15.324 -2.168 18.663 1.00 95.69 101 PHE A N 1
ATOM 794 C CA . PHE A 1 101 ? -14.193 -1.794 19.507 1.00 95.69 101 PHE A CA 1
ATOM 795 C C . PHE A 1 101 ? -14.656 -0.990 20.734 1.00 95.69 101 PHE A C 1
ATOM 797 O O . PHE A 1 101 ? -14.793 0.234 20.661 1.00 95.69 101 PHE A O 1
ATOM 804 N N . PRO A 1 102 ? -14.930 -1.666 21.867 1.00 91.69 102 PRO A N 1
ATOM 805 C CA . PRO A 1 102 ? -15.449 -1.014 23.062 1.00 91.69 102 PRO A CA 1
ATOM 806 C C . PRO A 1 102 ? -14.429 -0.085 23.726 1.00 91.69 102 PRO A C 1
ATOM 808 O O . PRO A 1 102 ? -13.227 -0.358 23.769 1.00 91.69 102 PRO A O 1
ATOM 811 N N . VAL A 1 103 ? -14.934 0.995 24.323 1.00 93.31 103 VAL A N 1
ATOM 812 C CA . VAL A 1 103 ? -14.120 1.946 25.090 1.00 93.31 103 VAL A CA 1
ATOM 813 C C . VAL A 1 103 ? -13.434 1.234 26.260 1.00 93.31 103 VAL A C 1
ATOM 815 O O . VAL A 1 103 ? -14.016 0.359 26.901 1.00 93.31 103 VAL A O 1
ATOM 818 N N . ALA A 1 104 ? -12.187 1.624 26.537 1.00 92.50 104 ALA A N 1
ATOM 819 C CA . ALA A 1 104 ? -11.385 1.123 27.658 1.00 92.50 104 ALA A CA 1
ATOM 820 C C . ALA A 1 104 ? -11.205 -0.410 27.688 1.00 92.50 104 ALA A C 1
ATOM 822 O O . ALA A 1 104 ? -10.968 -0.988 28.746 1.00 92.50 104 ALA A O 1
ATOM 823 N N . THR A 1 105 ? -11.292 -1.066 26.528 1.00 93.62 105 THR A N 1
ATOM 824 C CA . THR A 1 105 ? -11.115 -2.514 26.397 1.00 93.62 105 THR A CA 1
ATOM 825 C C . THR A 1 105 ? -9.899 -2.826 25.536 1.00 93.62 105 THR A C 1
ATOM 827 O O . THR A 1 105 ? -9.754 -2.310 24.428 1.00 93.62 105 THR A O 1
ATOM 830 N N . TYR A 1 106 ? -9.026 -3.701 26.033 1.00 93.94 106 TYR A N 1
ATOM 831 C CA . TYR A 1 106 ? -7.940 -4.260 25.234 1.00 93.94 106 TYR A CA 1
ATOM 832 C C . TYR A 1 106 ? -8.449 -5.435 24.400 1.00 93.94 106 TYR A C 1
ATOM 834 O O . TYR A 1 106 ? -9.160 -6.305 24.902 1.00 93.94 106 TYR A O 1
ATOM 842 N N . MET A 1 107 ? -8.043 -5.477 23.133 1.00 94.75 107 MET A N 1
ATOM 843 C CA . MET A 1 107 ? -8.272 -6.612 22.245 1.00 94.75 107 MET A CA 1
ATOM 844 C C . MET A 1 107 ? -6.931 -7.198 21.821 1.00 94.75 107 MET A C 1
ATOM 846 O O . MET A 1 107 ? -6.027 -6.463 21.427 1.00 94.75 107 MET A O 1
ATOM 850 N N . ASN A 1 108 ? -6.823 -8.522 21.881 1.00 96.06 108 ASN A N 1
ATOM 851 C CA . ASN A 1 108 ? -5.626 -9.244 21.472 1.00 96.06 108 ASN A CA 1
ATOM 852 C C . ASN A 1 108 ? -5.847 -9.874 20.099 1.00 96.06 108 ASN A C 1
ATOM 854 O O . ASN A 1 108 ? -6.855 -10.542 19.871 1.00 96.06 108 ASN A O 1
ATOM 858 N N . PHE A 1 109 ? -4.874 -9.697 19.210 1.00 96.38 109 PHE A N 1
ATOM 859 C CA . PHE A 1 109 ? -4.860 -10.298 17.882 1.00 96.38 109 PHE A CA 1
ATOM 860 C C . PHE A 1 109 ? -3.513 -10.969 17.638 1.00 96.38 109 PHE A C 1
ATOM 862 O O . PHE A 1 109 ? -2.468 -10.423 17.987 1.00 96.38 109 PHE A O 1
ATOM 869 N N . THR A 1 110 ? -3.536 -12.125 16.983 1.00 96.69 110 THR A N 1
ATOM 870 C CA . THR A 1 110 ? -2.340 -12.738 16.404 1.00 96.69 110 THR A CA 1
ATOM 871 C C . THR A 1 110 ? -2.393 -12.509 14.904 1.00 96.69 110 THR A C 1
ATOM 873 O O . THR A 1 110 ? -3.170 -13.154 14.203 1.00 96.69 110 THR A O 1
ATOM 876 N N . LEU A 1 111 ? -1.605 -11.550 14.421 1.00 95.75 111 LEU A N 1
ATOM 877 C CA . LEU A 1 111 ? -1.533 -11.247 12.997 1.00 95.75 111 LEU A CA 1
ATOM 878 C C . LEU A 1 111 ? -0.527 -12.177 12.308 1.00 95.75 111 LEU A C 1
ATOM 880 O O . LEU A 1 111 ? 0.639 -12.196 12.710 1.00 95.75 111 LEU A O 1
ATOM 884 N N . PRO A 1 112 ? -0.934 -12.926 11.268 1.00 95.38 112 PRO A N 1
ATOM 885 C CA . PRO A 1 112 ? 0.022 -13.610 10.415 1.00 95.38 112 PRO A CA 1
ATOM 886 C C . PRO A 1 112 ? 0.831 -12.579 9.620 1.00 95.38 112 PRO A C 1
ATOM 888 O O . PRO A 1 112 ? 0.322 -11.520 9.246 1.00 95.38 112 PRO A O 1
ATOM 891 N N . ALA A 1 113 ? 2.091 -12.901 9.332 1.00 94.31 113 ALA A N 1
ATOM 892 C CA . ALA A 1 113 ? 2.878 -12.107 8.401 1.00 94.31 113 ALA A CA 1
ATOM 893 C C . ALA A 1 113 ? 2.231 -12.145 7.006 1.00 94.31 113 ALA A C 1
ATOM 895 O O . ALA A 1 113 ? 1.822 -13.210 6.540 1.00 94.31 113 ALA A O 1
ATOM 896 N N . THR A 1 114 ? 2.173 -11.003 6.323 1.00 93.75 114 THR A N 1
ATOM 897 C CA . THR A 1 114 ? 1.479 -10.839 5.029 1.00 93.75 114 THR A CA 1
ATOM 898 C C . THR A 1 114 ? 1.935 -11.817 3.942 1.00 93.75 114 THR A C 1
ATOM 900 O O . THR A 1 114 ? 1.145 -12.180 3.074 1.00 93.75 114 THR A O 1
ATOM 903 N N . TYR A 1 115 ? 3.186 -12.286 3.982 1.00 93.38 115 TYR A N 1
ATOM 904 C CA . TYR A 1 115 ? 3.706 -13.248 3.006 1.00 93.38 115 TYR A CA 1
ATOM 905 C C . TYR A 1 115 ? 3.131 -14.669 3.157 1.00 93.38 115 TYR A C 1
ATOM 907 O O . TYR A 1 115 ? 3.278 -15.472 2.237 1.00 93.38 115 TYR A O 1
ATOM 915 N N . LEU A 1 116 ? 2.518 -15.003 4.302 1.00 95.38 116 LEU A N 1
ATOM 916 C CA . LEU A 1 116 ? 1.967 -16.339 4.567 1.00 95.38 116 LEU A CA 1
ATOM 917 C C . LEU A 1 116 ? 0.646 -16.586 3.837 1.00 95.38 116 LEU A C 1
ATOM 919 O O . LEU A 1 116 ? 0.298 -17.734 3.567 1.00 95.38 116 LEU A O 1
ATOM 923 N N . GLY A 1 117 ? -0.094 -15.527 3.517 1.00 94.31 117 GLY A N 1
ATOM 924 C CA . GLY A 1 117 ? -1.339 -15.644 2.779 1.00 94.31 117 GLY A CA 1
ATOM 925 C C . GLY A 1 117 ? -2.193 -14.378 2.822 1.00 94.31 117 GLY A C 1
ATOM 926 O O . GLY A 1 117 ? -1.949 -13.476 3.621 1.00 94.31 117 GLY A O 1
ATOM 927 N N . PRO A 1 118 ? -3.224 -14.316 1.965 1.00 95.38 118 PRO A N 1
ATOM 928 C CA . PRO A 1 118 ? -4.067 -13.133 1.820 1.00 95.38 118 PRO A CA 1
ATOM 929 C C . PRO A 1 118 ? -5.150 -13.017 2.903 1.00 95.38 118 PRO A C 1
ATOM 931 O O . PRO A 1 118 ? -5.698 -11.939 3.124 1.00 95.38 118 PRO A O 1
ATOM 934 N N . THR A 1 119 ? -5.509 -14.116 3.567 1.00 97.50 119 THR A N 1
ATOM 935 C CA . THR A 1 119 ? -6.626 -14.148 4.516 1.00 97.50 119 THR A CA 1
ATOM 936 C C . THR A 1 119 ? -6.195 -13.667 5.893 1.00 97.50 119 THR A C 1
ATOM 938 O O . THR A 1 119 ? -5.256 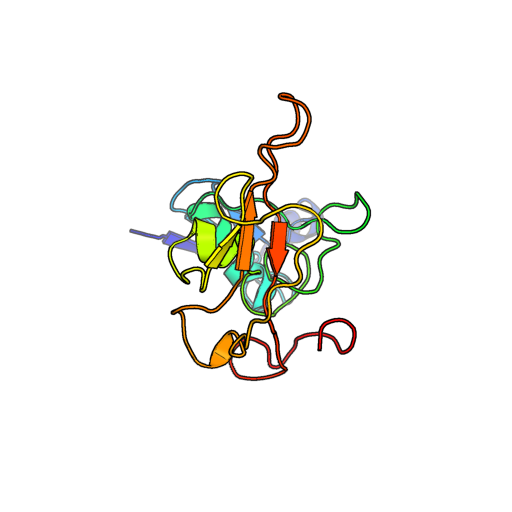-14.204 6.472 1.00 97.50 119 THR A O 1
ATOM 941 N N . GLY A 1 120 ? -6.913 -12.691 6.449 1.00 97.62 120 GLY A N 1
ATOM 942 C CA . GLY A 1 120 ? -6.652 -12.219 7.808 1.00 97.62 120 GLY A CA 1
ATOM 943 C C . GLY A 1 120 ? -5.306 -11.502 7.970 1.00 97.62 120 GLY A C 1
ATOM 944 O O . GLY A 1 120 ? -4.749 -11.479 9.063 1.00 97.62 120 GLY A O 1
ATOM 945 N N . ALA A 1 121 ? -4.767 -10.925 6.896 1.00 96.75 121 ALA A N 1
ATOM 946 C CA . ALA A 1 121 ? -3.411 -10.370 6.869 1.00 96.75 121 ALA A CA 1
ATOM 947 C C . ALA A 1 121 ? -3.282 -8.986 7.539 1.00 96.75 121 ALA A C 1
ATOM 949 O O . ALA A 1 121 ? -2.196 -8.410 7.584 1.00 96.75 121 ALA A O 1
ATOM 950 N N . MET A 1 122 ? -4.391 -8.414 8.018 1.00 98.12 122 MET A N 1
ATOM 951 C CA . MET A 1 122 ? -4.417 -7.078 8.613 1.00 98.12 122 MET A CA 1
ATOM 952 C C . MET A 1 122 ? -5.592 -6.874 9.574 1.00 98.12 122 MET A C 1
ATOM 954 O O . MET A 1 122 ? -6.615 -7.543 9.467 1.00 98.12 122 MET A O 1
ATOM 958 N N . ILE A 1 123 ? -5.496 -5.885 10.457 1.00 98.31 123 ILE A N 1
ATOM 959 C CA . ILE A 1 123 ? -6.647 -5.269 11.127 1.00 98.31 123 ILE A CA 1
ATOM 960 C C . ILE A 1 123 ? -6.998 -3.990 10.380 1.00 98.31 123 ILE A C 1
ATOM 962 O O . ILE A 1 123 ? -6.114 -3.182 10.100 1.00 98.31 123 ILE A O 1
ATOM 966 N N . LYS A 1 124 ? -8.283 -3.784 10.094 1.00 98.06 124 LYS A N 1
ATOM 967 C CA . LYS A 1 124 ? -8.795 -2.515 9.571 1.00 98.06 124 LYS A CA 1
ATOM 968 C C . LYS A 1 124 ? -9.497 -1.762 10.693 1.00 98.06 124 LYS A C 1
ATOM 970 O O . LYS A 1 124 ? -10.401 -2.302 11.319 1.00 98.06 124 LYS A O 1
ATOM 975 N N . ILE A 1 125 ? -9.125 -0.511 10.921 1.00 97.75 125 ILE A N 1
ATOM 976 C CA . ILE A 1 125 ? -9.774 0.376 11.885 1.00 97.75 125 ILE A CA 1
ATOM 977 C C . ILE A 1 125 ? -10.479 1.478 11.100 1.00 97.75 125 ILE A C 1
ATOM 979 O O . ILE A 1 125 ? -9.844 2.238 10.367 1.00 97.75 125 ILE A O 1
ATOM 983 N N . GLN A 1 126 ? -11.793 1.549 11.266 1.00 96.75 126 GLN A N 1
ATOM 984 C CA . GLN A 1 126 ? -12.662 2.583 10.731 1.00 96.75 126 GLN A CA 1
ATOM 985 C C . GLN A 1 126 ? -13.150 3.432 11.911 1.00 96.75 126 GLN A C 1
ATOM 987 O O . GLN A 1 126 ? -14.122 3.052 12.565 1.00 96.75 126 GLN A O 1
ATOM 992 N N . PRO A 1 127 ? -12.468 4.545 12.220 1.00 95.50 127 PRO A N 1
ATOM 993 C CA . PRO A 1 127 ? -12.745 5.347 13.405 1.00 95.50 127 PRO A CA 1
ATOM 994 C C . PRO A 1 127 ? -13.954 6.266 13.173 1.00 95.50 127 PRO A C 1
ATOM 996 O O . PRO A 1 127 ? -13.835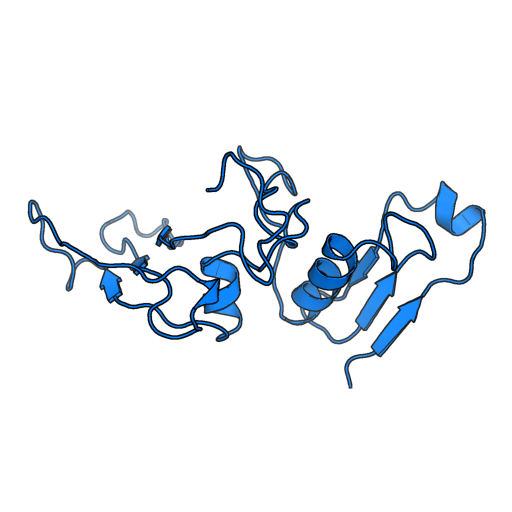 7.486 13.116 1.00 95.50 127 PRO A O 1
ATOM 999 N N . ASP A 1 128 ? -15.130 5.660 13.031 1.00 94.31 128 ASP A N 1
ATOM 1000 C CA . ASP A 1 128 ? -16.434 6.321 12.874 1.00 94.31 128 ASP A CA 1
ATOM 1001 C C . ASP A 1 128 ? -16.882 7.122 14.112 1.00 94.31 128 ASP A C 1
ATOM 1003 O O . ASP A 1 128 ? -17.868 7.850 14.060 1.00 94.31 128 ASP A O 1
ATOM 1007 N N . TRP A 1 129 ? -16.137 7.014 15.212 1.00 93.50 129 TRP A N 1
ATOM 1008 C CA . TRP A 1 129 ? -16.271 7.829 16.418 1.00 93.50 129 TRP A CA 1
ATOM 1009 C C . TRP A 1 129 ? -15.523 9.173 16.347 1.00 93.50 129 TRP A C 1
ATOM 1011 O O . TRP A 1 129 ? -15.595 9.959 17.293 1.00 93.50 129 TRP A O 1
ATOM 1021 N N . LEU A 1 130 ? -14.749 9.435 15.286 1.00 93.88 130 LEU A N 1
ATOM 1022 C CA . LEU A 1 130 ? -14.130 10.743 15.052 1.00 93.88 130 LEU A CA 1
ATOM 1023 C C . LEU A 1 130 ? -15.118 11.710 14.383 1.00 93.88 130 LEU A C 1
ATOM 1025 O O . LEU A 1 130 ? -16.207 11.327 13.963 1.00 93.88 130 LEU A O 1
ATOM 1029 N N . ASP A 1 131 ? -14.732 12.986 14.297 1.00 92.38 131 ASP A N 1
ATOM 1030 C CA . ASP A 1 131 ? -15.522 14.008 13.605 1.00 92.38 131 ASP A CA 1
ATOM 1031 C C . ASP A 1 131 ? -15.919 13.557 12.189 1.00 92.38 131 ASP A C 1
ATOM 1033 O O . ASP A 1 131 ? -15.137 12.920 11.487 1.00 92.38 131 ASP A O 1
ATOM 1037 N N . THR A 1 132 ? -17.114 13.953 11.746 1.00 89.25 132 THR A N 1
ATOM 1038 C CA . THR A 1 132 ? -17.679 13.570 10.437 1.00 89.25 132 THR A CA 1
ATOM 1039 C C . THR A 1 132 ? -16.808 13.944 9.231 1.00 89.25 132 THR A C 1
ATOM 1041 O O . THR A 1 132 ? -16.972 13.368 8.157 1.00 89.25 132 THR A O 1
ATOM 1044 N N . LYS A 1 133 ? -15.861 14.881 9.379 1.00 93.62 133 LYS A N 1
ATOM 1045 C CA . LYS A 1 133 ? -14.889 15.228 8.330 1.00 93.62 133 LYS A CA 1
ATOM 1046 C C . LYS A 1 133 ? -13.739 14.223 8.224 1.00 93.62 133 LYS A C 1
ATOM 1048 O O . LYS A 1 133 ? -12.989 14.264 7.248 1.00 93.62 133 LYS A O 1
ATOM 1053 N N . TYR A 1 134 ? -13.557 13.347 9.209 1.00 93.56 134 TYR A N 1
ATOM 1054 C CA . TYR A 1 134 ? -12.533 12.314 9.184 1.00 93.56 134 TYR A CA 1
ATOM 1055 C C . TYR A 1 134 ? -12.994 11.127 8.332 1.00 93.56 134 TYR A C 1
ATOM 1057 O O . TYR A 1 134 ? -13.905 10.390 8.691 1.00 93.56 134 TYR A O 1
ATOM 1065 N N . THR A 1 135 ? -12.333 10.921 7.195 1.00 92.69 135 THR A N 1
ATOM 1066 C CA . THR A 1 135 ? -12.727 9.919 6.187 1.00 92.69 135 THR A CA 1
ATOM 1067 C C . THR A 1 135 ? -11.684 8.822 5.976 1.00 92.69 135 THR A C 1
ATOM 1069 O O . THR A 1 135 ? -11.771 8.044 5.025 1.00 92.69 135 THR A O 1
ATOM 1072 N N . LYS A 1 136 ? -10.657 8.760 6.831 1.00 94.00 136 LYS A N 1
ATOM 1073 C CA . LYS A 1 136 ? -9.530 7.835 6.663 1.00 94.00 136 LYS A CA 1
ATOM 1074 C C . LYS A 1 136 ? -9.747 6.544 7.451 1.00 94.00 136 LYS A C 1
ATOM 1076 O O . LYS A 1 136 ? -10.415 6.528 8.475 1.00 94.00 136 LYS A O 1
ATOM 1081 N N . ASN A 1 137 ? -9.146 5.460 6.975 1.00 96.50 137 ASN A N 1
ATOM 1082 C CA . ASN A 1 137 ? -9.046 4.200 7.708 1.00 96.50 137 ASN A CA 1
ATOM 1083 C C . ASN A 1 137 ? -7.594 3.994 8.145 1.00 96.50 137 ASN A C 1
ATOM 1085 O O . ASN A 1 137 ? -6.678 4.444 7.452 1.00 96.50 137 ASN A O 1
ATOM 1089 N N . LEU A 1 138 ? -7.389 3.281 9.250 1.00 97.00 138 LEU A N 1
ATOM 1090 C CA . LEU A 1 138 ? -6.073 2.793 9.653 1.00 97.00 138 LEU A CA 1
ATOM 1091 C C . LEU A 1 138 ? -5.992 1.292 9.387 1.00 97.00 138 LEU A C 1
ATOM 1093 O O . LEU A 1 138 ? -6.987 0.577 9.500 1.00 97.00 138 LEU A O 1
ATOM 1097 N N . TYR A 1 139 ? -4.799 0.821 9.048 1.00 97.94 139 TYR A N 1
ATOM 1098 C CA . TYR A 1 139 ? -4.534 -0.590 8.808 1.00 97.94 139 TYR A CA 1
ATOM 1099 C C . TYR A 1 139 ? -3.301 -1.005 9.598 1.00 97.94 139 TYR A C 1
ATOM 1101 O O . TYR A 1 139 ? -2.295 -0.298 9.588 1.00 97.94 139 TYR A O 1
ATOM 1109 N N . LEU A 1 140 ? -3.386 -2.147 10.271 1.00 97.25 140 LEU A N 1
ATOM 1110 C CA . LEU A 1 140 ? -2.277 -2.753 11.000 1.00 97.25 140 LEU A CA 1
ATOM 1111 C C . LEU A 1 140 ? -1.982 -4.103 10.360 1.00 97.25 140 LEU A C 1
ATOM 1113 O O . LEU A 1 140 ? -2.880 -4.934 10.268 1.00 97.25 140 LEU A O 1
ATOM 1117 N N . ALA A 1 141 ? -0.751 -4.327 9.924 1.00 96.31 141 ALA A N 1
ATOM 1118 C CA . ALA A 1 141 ? -0.320 -5.593 9.346 1.00 96.31 141 ALA A CA 1
ATOM 1119 C C . ALA A 1 141 ? 1.095 -5.912 9.819 1.00 96.31 141 ALA A C 1
ATOM 1121 O O . ALA A 1 141 ? 1.891 -5.002 10.048 1.00 96.31 141 ALA A O 1
ATOM 1122 N N . LEU A 1 142 ? 1.400 -7.202 9.939 1.00 95.56 142 LEU A N 1
ATOM 1123 C CA . LEU A 1 142 ? 2.752 -7.669 10.205 1.00 95.56 142 LEU A CA 1
ATOM 1124 C C . LEU A 1 142 ? 3.449 -7.948 8.875 1.00 95.56 142 LEU A C 1
ATOM 1126 O O . LEU A 1 142 ? 2.978 -8.766 8.082 1.00 95.56 142 LEU A O 1
ATOM 1130 N N . ARG A 1 143 ? 4.586 -7.297 8.648 1.00 94.50 143 ARG A N 1
ATOM 1131 C CA . ARG A 1 143 ? 5.454 -7.563 7.501 1.00 94.50 143 ARG A CA 1
ATOM 1132 C C . ARG A 1 143 ? 6.787 -8.095 7.984 1.00 94.50 143 ARG A C 1
ATOM 1134 O O . ARG A 1 143 ? 7.222 -7.783 9.082 1.00 94.50 143 ARG A O 1
ATOM 1141 N N . VAL A 1 144 ? 7.386 -8.948 7.169 1.00 93.81 144 VAL A N 1
ATOM 1142 C CA . VAL A 1 144 ? 8.660 -9.611 7.450 1.00 93.81 144 VAL A CA 1
ATOM 1143 C C . VAL A 1 144 ? 9.405 -9.726 6.127 1.00 93.81 144 VAL A C 1
ATOM 1145 O O . VAL A 1 144 ? 8.769 -9.982 5.104 1.00 93.81 144 VAL A O 1
ATOM 1148 N N . LYS A 1 145 ? 10.736 -9.595 6.149 1.00 94.50 145 LYS A N 1
ATOM 1149 C CA . LYS A 1 145 ? 11.664 -9.828 5.026 1.00 94.50 145 LYS A CA 1
ATOM 1150 C C . LYS A 1 145 ? 11.564 -11.246 4.445 1.00 94.50 145 LYS A C 1
ATOM 1152 O O . LYS A 1 145 ? 12.430 -12.096 4.641 1.00 94.50 145 LYS A O 1
ATOM 1157 N N . ALA A 1 146 ? 10.499 -11.514 3.702 1.00 93.50 146 ALA A N 1
ATOM 1158 C CA . ALA A 1 146 ? 10.219 -12.794 3.069 1.00 93.50 146 ALA A CA 1
ATOM 1159 C C . ALA A 1 146 ? 9.380 -12.606 1.796 1.00 93.50 146 ALA A C 1
ATOM 1161 O O . ALA A 1 146 ? 8.646 -11.633 1.644 1.00 93.50 146 ALA A O 1
ATOM 1162 N N . ALA A 1 147 ? 9.489 -13.558 0.865 1.00 92.81 147 ALA A N 1
ATOM 1163 C CA . ALA A 1 147 ? 8.806 -13.524 -0.432 1.00 92.81 147 ALA A CA 1
ATOM 1164 C C . ALA A 1 147 ? 8.950 -12.166 -1.159 1.00 92.81 147 ALA A C 1
ATOM 1166 O O . ALA A 1 147 ? 10.071 -11.747 -1.451 1.00 92.81 147 ALA A O 1
ATOM 1167 N N . GLY A 1 148 ? 7.846 -11.480 -1.473 1.00 88.69 148 GLY A N 1
ATOM 1168 C CA . GLY A 1 148 ? 7.884 -10.187 -2.163 1.00 88.69 148 GLY A CA 1
ATOM 1169 C C . GLY A 1 148 ? 8.457 -9.030 -1.332 1.00 88.69 148 GLY A C 1
ATOM 1170 O O . GLY A 1 148 ? 8.862 -8.033 -1.930 1.00 88.69 148 GLY A O 1
ATOM 1171 N N . ASP A 1 149 ? 8.601 -9.218 -0.014 1.00 94.56 149 ASP A N 1
ATOM 1172 C CA . ASP A 1 149 ? 9.165 -8.268 0.960 1.00 94.56 149 ASP A CA 1
ATOM 1173 C C . ASP A 1 149 ? 10.636 -8.528 1.280 1.00 94.56 149 ASP A C 1
ATOM 1175 O O . ASP A 1 149 ? 11.182 -7.962 2.220 1.00 94.56 149 ASP A O 1
ATOM 1179 N N . ARG A 1 150 ? 11.326 -9.367 0.500 1.00 93.44 150 ARG A N 1
ATOM 1180 C CA . ARG A 1 150 ? 12.766 -9.632 0.688 1.00 93.44 150 ARG A CA 1
ATOM 1181 C C . ARG A 1 150 ? 13.635 -8.368 0.742 1.00 93.44 150 ARG A C 1
ATOM 1183 O O . ARG A 1 150 ? 14.683 -8.396 1.375 1.00 93.44 150 ARG A O 1
ATOM 1190 N N . GLU A 1 151 ? 13.202 -7.292 0.092 1.00 92.06 151 GLU A N 1
ATOM 1191 C CA . GLU A 1 151 ? 13.908 -6.004 0.016 1.00 92.06 151 GLU A CA 1
ATOM 1192 C C . GLU A 1 151 ? 13.329 -4.946 0.972 1.00 92.06 151 GLU A C 1
ATOM 1194 O O . GLU A 1 151 ? 13.699 -3.776 0.903 1.00 92.06 151 GLU A O 1
ATOM 1199 N N . LEU A 1 152 ? 12.414 -5.334 1.865 1.00 93.69 152 LEU A N 1
ATOM 1200 C CA . LEU A 1 152 ? 11.807 -4.423 2.828 1.00 93.69 152 LEU A CA 1
ATOM 1201 C C . LEU A 1 152 ? 12.888 -3.864 3.757 1.00 93.69 152 LEU A C 1
ATOM 1203 O O . LEU A 1 152 ? 13.676 -4.630 4.307 1.00 93.69 152 LEU A O 1
ATOM 1207 N N . LEU A 1 153 ? 12.951 -2.543 3.940 1.00 93.06 153 LEU A N 1
ATOM 1208 C CA . LEU A 1 153 ? 13.977 -1.923 4.786 1.00 93.06 153 LEU A CA 1
ATOM 1209 C C . LEU A 1 153 ? 13.851 -2.377 6.249 1.00 93.06 153 LEU A C 1
ATOM 1211 O O . LEU A 1 153 ? 12.777 -2.754 6.715 1.00 93.06 153 LEU A O 1
ATOM 1215 N N . GLU A 1 154 ? 14.965 -2.352 6.981 1.00 90.62 154 GLU A N 1
ATOM 1216 C CA . GLU A 1 154 ? 15.014 -2.789 8.385 1.00 90.62 154 GLU A CA 1
ATOM 1217 C C . GLU A 1 154 ? 14.039 -2.022 9.283 1.00 90.62 154 GLU A C 1
ATOM 1219 O O . GLU A 1 154 ? 13.405 -2.634 10.127 1.00 90.62 154 GLU A O 1
ATOM 1224 N N . GLU A 1 155 ? 13.822 -0.729 9.027 1.00 91.19 155 GLU A N 1
ATOM 1225 C CA . GLU A 1 155 ? 12.852 0.088 9.771 1.00 91.19 155 GLU A CA 1
ATOM 1226 C C . GLU A 1 155 ? 11.386 -0.377 9.654 1.00 91.19 155 GLU A C 1
ATOM 1228 O O . GLU A 1 155 ? 10.532 0.113 10.390 1.00 91.19 155 GLU A O 1
ATOM 1233 N N . PHE A 1 156 ? 11.081 -1.292 8.730 1.00 87.69 156 PHE A N 1
ATOM 1234 C CA . PHE A 1 156 ? 9.740 -1.838 8.510 1.00 87.69 156 PHE A CA 1
ATOM 1235 C C . PHE A 1 156 ? 9.618 -3.326 8.886 1.00 87.69 156 PHE A C 1
ATOM 1237 O O . PHE A 1 156 ? 8.618 -3.947 8.517 1.00 87.69 156 PHE A O 1
ATOM 1244 N N . ASN A 1 157 ? 10.625 -3.904 9.556 1.00 69.75 157 ASN A N 1
ATOM 1245 C CA . ASN A 1 157 ? 10.597 -5.283 10.066 1.00 69.75 157 ASN A CA 1
ATOM 1246 C C . ASN A 1 157 ? 10.382 -5.340 11.575 1.00 69.75 157 ASN A C 1
ATOM 1248 O O . ASN A 1 157 ? 10.984 -4.510 12.287 1.00 69.75 157 ASN A O 1
#

InterPro domains:
  IPR008752 Peptidase M11, gametolysin [PF05548] (3-156)

Secondary structure (DSSP, 8-state):
--EEEE----HHHHHH---SEEE-SSSSEEEE-SSTTTTT-HHHHHHHHHHTTT----EETTEET--TTSTTTT--SPPPHHHHHHTTSS-EEEEESTTTS-TT------PPBGGG-STT-EEEE--TTS-TT----EEE-B--SSGGGTT--GGG-

Radius of gyration: 18.0 Å; chains: 1; bounding box: 38×32×55 Å

pLDDT: mean 92.19, std 7.95, range [57.06, 98.31]

Organism: NCBI:txid51714

Foldseek 3Di:
DQDEEEDPADPCCVPVDPDQKAAAQQARYIYGYPDCSTPVQLLNVVLRVLSNLRDAADDDPNDGLPPQQHSSRVHNAHHDPVSCVSSVVADALEEAEPVRDDPPDDDDDDADACVVGRYNQWYKYDHPVDPPVDDDIDIGGHHDCDDRNVRGDPVRD

Sequence (157 aa):
PQILYVFPDHQIIRTSCRISGIAETPGTQSWYLPQDTGIFSKGTVMQEMLHNFGLYHGWRNKEEYADFSTAMGRGTSCPSAPELWRLGWATPLAQLNSSTFPVATYMNFTLPATYLGPTGAMIKIQPDWLDTKYTKNLYLALRVKAAGDRELLEEFN